Protein AF-A0A7K9EQU8-F1 (afdb_monomer)

Mean predicted aligned error: 6.71 Å

Solvent-accessible surface area (backbone atoms only — not comparable to full-atom values): 9094 Å² total; per-residue (Å²): 135,81,78,79,73,69,51,74,67,48,50,51,51,40,51,52,51,49,52,54,51,33,35,52,46,34,23,52,51,49,50,50,34,63,34,84,87,37,16,77,80,30,40,41,68,36,48,68,44,45,72,41,33,51,72,55,53,72,48,51,34,71,68,39,50,48,60,60,48,43,49,71,67,50,44,63,80,78,42,86,63,57,69,68,57,49,55,54,50,55,52,50,53,51,54,47,45,29,52,30,15,50,64,71,61,82,61,62,77,90,42,57,87,45,40,38,41,16,53,43,40,34,48,18,43,68,63,68,78,37,45,47,32,66,55,35,44,62,59,14,57,75,72,69,27,61,70,85,51,44,60,83,69,79,66,23,70,68,74,61,61,78,76,110

Foldseek 3Di:
DPPDDDPPVRLVVLLVCLQVQLQLQQLVLQLVCLPPVNVVPWPVQLLVCLQQALVSLPRTRPVSNCSSCVSLVCSVVVDPHDPVSSVVVVVVLSVLSSQLRHSPPDDPPVCLQFFNHVLLVSVCSNPVQADRGSTTCVVRVVVVRDDRRCVVVVNGCVVVVVVD

Secondary structure (DSSP, 8-state):
----PPPHHHHHHHHHHHHHHHHHHHHHHHHHHTSTTTIIIIIHHHHT--S--GGGGG---HHHHHHHHHHHHHHHHHS---HHHHHHHHHHHHHHHHHTTS------GGGTTTB--HHHHHHHHHHSSS---SSBSHHHHHTT-----GGGGT-STHHHHTT-

InterPro domains:
  IPR006694 Fatty acid hydroxylase [PF04116] (16-144)
  IPR050307 Sterol desaturase-related [PTHR11863] (6-148)

Organism: Baryphthengus martii (NCBI:txid176943)

Radius of gyration: 16.94 Å; Cα contacts (8 Å, |Δi|>4): 186; chains: 1; bounding box: 37×37×57 Å

pLDDT: mean 84.91, std 14.79, range [32.12, 97.25]

Structure (mmCIF, N/CA/C/O backbone):
data_AF-A0A7K9EQU8-F1
#
_entry.id   AF-A0A7K9EQU8-F1
#
loop_
_atom_site.group_PDB
_atom_site.id
_atom_site.type_symbol
_atom_site.label_atom_id
_atom_site.label_alt_id
_atom_site.label_comp_id
_atom_site.label_asym_id
_atom_site.label_entity_id
_atom_site.label_seq_id
_atom_site.pdbx_PDB_ins_code
_atom_site.Cartn_x
_atom_site.Cartn_y
_atom_site.Cartn_z
_atom_site.occupancy
_atom_site.B_iso_or_equiv
_atom_site.auth_seq_id
_atom_site.auth_comp_id
_atom_site.auth_asym_id
_atom_site.auth_atom_id
_atom_site.pdbx_PDB_model_num
ATOM 1 N N . ASN A 1 1 ? 17.617 -15.807 -28.089 1.00 38.78 1 ASN A N 1
ATOM 2 C CA . ASN 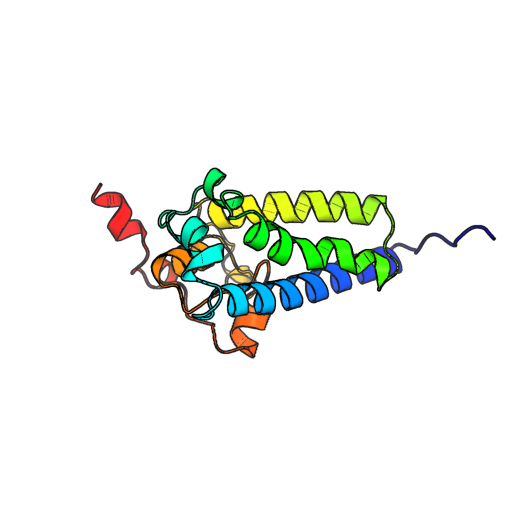A 1 1 ? 16.814 -14.583 -27.874 1.00 38.78 1 ASN A CA 1
ATOM 3 C C . ASN A 1 1 ? 17.229 -13.929 -26.568 1.00 38.78 1 ASN A C 1
ATOM 5 O O . ASN A 1 1 ? 16.768 -14.350 -25.518 1.00 38.78 1 ASN A O 1
ATOM 9 N N . ILE A 1 2 ? 18.158 -12.970 -26.615 1.00 46.66 2 ILE A N 1
ATOM 10 C CA . ILE A 1 2 ? 18.512 -12.167 -25.435 1.00 46.66 2 ILE A CA 1
ATOM 11 C C . ILE A 1 2 ? 17.342 -11.197 -25.221 1.00 46.66 2 ILE A C 1
ATOM 13 O O . ILE A 1 2 ? 17.007 -10.483 -26.169 1.00 46.66 2 ILE A O 1
ATOM 17 N N . PRO A 1 3 ? 16.675 -11.179 -24.055 1.00 57.62 3 PRO A N 1
ATOM 18 C CA . PRO A 1 3 ? 15.630 -10.201 -23.814 1.00 57.62 3 PRO A CA 1
ATOM 19 C C . PRO A 1 3 ? 16.282 -8.821 -23.846 1.00 57.62 3 PRO A C 1
ATOM 21 O O . PRO A 1 3 ? 17.214 -8.556 -23.085 1.00 57.62 3 PRO A O 1
ATOM 24 N N . VAL A 1 4 ? 15.828 -7.965 -24.761 1.00 61.50 4 VAL A N 1
ATOM 25 C CA . VAL A 1 4 ? 16.250 -6.565 -24.816 1.00 61.50 4 VAL A CA 1
ATOM 26 C C . VAL A 1 4 ? 15.919 -5.964 -23.455 1.00 61.50 4 VAL A C 1
ATOM 28 O O . VAL A 1 4 ? 14.750 -5.913 -23.068 1.00 61.50 4 VAL A O 1
ATOM 31 N N . SER A 1 5 ? 16.951 -5.586 -22.698 1.00 64.94 5 SER A N 1
ATOM 32 C CA . SER A 1 5 ? 16.760 -4.916 -21.415 1.00 64.94 5 SER A CA 1
ATOM 33 C C . SER A 1 5 ? 15.897 -3.678 -21.663 1.00 64.94 5 SER A C 1
ATOM 35 O O . SER A 1 5 ? 16.224 -2.910 -22.576 1.00 64.94 5 SER A O 1
ATOM 37 N N . PRO A 1 6 ? 14.795 -3.474 -20.919 1.00 69.81 6 PRO A N 1
ATOM 38 C CA . PRO A 1 6 ? 14.015 -2.261 -21.071 1.00 69.81 6 PRO A CA 1
ATOM 39 C C . PRO A 1 6 ? 14.951 -1.073 -20.847 1.00 69.81 6 PRO A C 1
ATOM 41 O O . PRO A 1 6 ? 15.641 -0.995 -19.829 1.00 69.81 6 PRO A O 1
ATOM 44 N N . GLY A 1 7 ? 15.007 -0.163 -21.821 1.00 84.81 7 GLY A N 1
ATOM 45 C CA . GLY A 1 7 ? 15.737 1.089 -21.656 1.00 84.81 7 GLY A CA 1
ATOM 46 C C . GLY A 1 7 ? 15.209 1.873 -20.450 1.00 84.81 7 GLY A C 1
ATOM 47 O O . GLY A 1 7 ? 14.162 1.550 -19.883 1.00 84.81 7 GLY A O 1
ATOM 48 N N . TRP A 1 8 ? 15.902 2.944 -20.069 1.00 88.12 8 TRP A N 1
ATOM 49 C CA . TRP A 1 8 ? 15.529 3.770 -18.912 1.00 88.12 8 TRP A CA 1
ATOM 50 C C . TRP A 1 8 ? 14.060 4.223 -18.912 1.00 88.12 8 TRP A C 1
ATOM 52 O O . TRP A 1 8 ? 13.418 4.222 -17.862 1.00 88.12 8 TRP A O 1
ATOM 62 N N . SER A 1 9 ? 13.4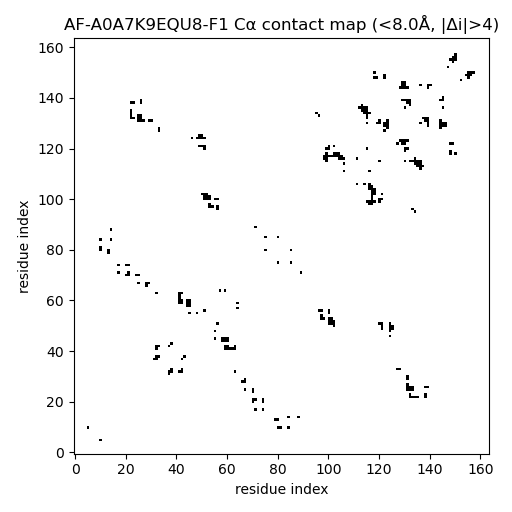96 4.525 -20.085 1.00 89.81 9 SER A N 1
ATOM 63 C CA . SER A 1 9 ? 12.074 4.852 -20.251 1.00 89.81 9 SER A CA 1
ATOM 64 C C . SER A 1 9 ? 11.144 3.688 -19.889 1.00 89.81 9 SER A C 1
ATOM 66 O O . SER A 1 9 ? 10.144 3.892 -19.205 1.00 89.81 9 SER A O 1
ATOM 68 N N . GLY A 1 10 ? 11.489 2.462 -20.291 1.00 90.69 10 GLY A N 1
ATOM 69 C CA . GLY A 1 10 ? 10.741 1.252 -19.955 1.00 90.69 10 GLY A CA 1
ATOM 70 C C . GLY A 1 10 ? 10.778 0.951 -18.459 1.00 90.69 10 GLY A C 1
ATOM 71 O O . GLY A 1 10 ? 9.747 0.620 -17.878 1.00 90.69 10 GLY A O 1
ATOM 72 N N . ILE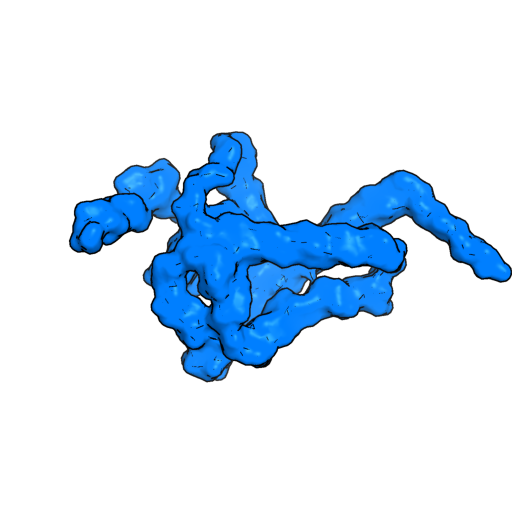 A 1 11 ? 11.932 1.139 -17.810 1.00 92.31 11 ILE A N 1
ATOM 73 C CA . ILE A 1 11 ? 12.058 1.003 -16.350 1.00 92.31 11 ILE A CA 1
ATOM 74 C C . ILE A 1 11 ? 11.181 2.040 -15.639 1.00 92.31 11 ILE A C 1
ATOM 76 O O . ILE A 1 11 ? 10.405 1.678 -14.757 1.00 92.31 11 ILE A O 1
ATOM 80 N N . PHE A 1 12 ? 11.261 3.311 -16.040 1.00 93.12 12 PHE A N 1
ATOM 81 C CA . PHE A 1 12 ? 10.456 4.381 -15.450 1.00 93.12 12 PHE A CA 1
ATOM 82 C C . PHE A 1 12 ? 8.953 4.120 -15.600 1.00 93.12 12 PHE A C 1
ATOM 84 O O . PHE A 1 12 ? 8.207 4.198 -14.623 1.00 93.12 12 PHE A O 1
ATOM 91 N N . LEU A 1 13 ? 8.510 3.737 -16.801 1.00 93.88 13 LEU A N 1
ATOM 92 C CA . LEU A 1 13 ? 7.110 3.411 -17.055 1.00 93.88 13 LEU A CA 1
ATOM 93 C C . LEU A 1 13 ? 6.654 2.201 -16.231 1.00 93.88 13 LEU A C 1
ATOM 95 O O . LEU A 1 13 ? 5.541 2.213 -15.707 1.00 93.88 13 LEU A O 1
ATOM 99 N N . SER A 1 14 ? 7.519 1.197 -16.057 1.00 94.56 14 SER A N 1
ATOM 100 C CA . SER A 1 14 ? 7.249 0.018 -15.221 1.00 94.56 14 SER A CA 1
ATOM 101 C C . SER A 1 14 ? 7.092 0.382 -13.742 1.00 94.56 14 SER A C 1
ATOM 103 O O . SER A 1 14 ? 6.225 -0.161 -13.069 1.00 94.56 14 SER A O 1
ATOM 105 N N . ILE A 1 15 ? 7.891 1.327 -13.233 1.00 95.44 15 ILE A N 1
ATOM 106 C CA . ILE A 1 15 ? 7.765 1.843 -11.861 1.00 95.44 15 ILE A CA 1
ATOM 107 C C . ILE A 1 15 ? 6.442 2.595 -11.692 1.00 95.44 15 ILE A C 1
ATOM 109 O O . ILE A 1 15 ? 5.711 2.348 -10.735 1.00 95.44 15 ILE A O 1
ATOM 113 N N . LEU A 1 16 ? 6.114 3.499 -12.620 1.00 95.25 16 LEU A N 1
ATOM 114 C CA . LEU A 1 16 ? 4.884 4.286 -12.544 1.00 95.25 16 LEU A CA 1
ATOM 115 C C . LEU A 1 16 ? 3.640 3.389 -12.597 1.00 95.25 16 LEU A C 1
ATOM 117 O O . LEU A 1 16 ? 2.737 3.529 -11.774 1.00 95.25 16 LEU A O 1
ATOM 121 N N . SER A 1 17 ? 3.613 2.444 -13.536 1.00 96.38 17 SER A N 1
ATOM 122 C CA . SER A 1 17 ? 2.519 1.475 -13.661 1.00 96.38 17 SER A CA 1
ATOM 123 C C . SER A 1 17 ? 2.419 0.554 -12.443 1.00 96.38 17 SER A C 1
ATOM 125 O O . SER A 1 17 ? 1.308 0.338 -11.961 1.00 96.38 17 SER A O 1
ATOM 127 N N . PHE A 1 18 ? 3.545 0.111 -11.868 1.00 96.69 18 PHE A N 1
ATOM 128 C CA . PHE A 1 18 ? 3.565 -0.634 -10.605 1.00 96.69 18 PHE A CA 1
ATOM 129 C C . PHE A 1 18 ? 2.929 0.164 -9.463 1.00 96.69 18 PHE A C 1
ATOM 131 O O . PHE A 1 18 ? 2.044 -0.346 -8.776 1.00 96.69 18 PHE A O 1
ATOM 138 N N . LEU A 1 19 ? 3.331 1.424 -9.272 1.00 95.56 19 LEU A N 1
ATOM 139 C CA . LEU A 1 19 ? 2.791 2.280 -8.212 1.00 95.56 19 LEU A CA 1
ATOM 140 C C . LEU A 1 19 ? 1.286 2.513 -8.382 1.00 95.56 19 LEU A C 1
ATOM 142 O O . LEU A 1 19 ? 0.537 2.362 -7.424 1.00 95.56 19 LEU A O 1
ATOM 146 N N . VAL A 1 20 ? 0.825 2.829 -9.595 1.00 95.38 20 VAL A N 1
ATOM 147 C CA . VAL A 1 20 ? -0.604 3.067 -9.857 1.00 95.38 20 VAL A CA 1
ATOM 148 C C . VAL A 1 20 ? -1.427 1.793 -9.655 1.00 95.38 20 VAL A C 1
ATOM 150 O O . VAL A 1 20 ? -2.484 1.841 -9.023 1.00 95.38 20 VAL A O 1
ATOM 153 N N . PHE A 1 21 ? -0.951 0.653 -10.165 1.00 96.88 21 PHE A N 1
ATOM 154 C CA . PHE A 1 21 ? -1.643 -0.629 -10.034 1.00 96.88 21 PHE A CA 1
ATOM 155 C C . PHE A 1 21 ? -1.760 -1.063 -8.572 1.00 96.88 21 PHE A C 1
ATOM 157 O O . PHE A 1 21 ? -2.842 -1.439 -8.115 1.00 96.88 21 PHE A O 1
ATOM 164 N N . THR A 1 22 ? -0.651 -1.010 -7.838 1.00 96.62 22 THR A N 1
ATOM 165 C CA . THR A 1 22 ? -0.596 -1.470 -6.447 1.00 96.62 22 THR A CA 1
ATOM 166 C C . THR A 1 22 ? -1.392 -0.549 -5.533 1.00 96.62 22 THR A C 1
ATOM 168 O O . THR A 1 22 ? -2.207 -1.042 -4.760 1.00 96.62 22 THR A O 1
ATOM 171 N N . ASP A 1 23 ? -1.267 0.772 -5.684 1.00 95.44 23 ASP A N 1
ATOM 172 C CA . ASP A 1 23 ? -2.017 1.748 -4.888 1.00 95.44 23 ASP A CA 1
ATOM 173 C C . ASP A 1 23 ? -3.532 1.615 -5.098 1.00 95.44 23 ASP A C 1
ATOM 175 O O . ASP A 1 23 ? -4.294 1.599 -4.131 1.00 95.44 23 ASP A O 1
ATOM 179 N N . ARG A 1 24 ? -3.972 1.408 -6.349 1.00 96.50 24 ARG A N 1
ATOM 180 C CA . ARG A 1 24 ? -5.381 1.128 -6.660 1.00 96.50 24 ARG A CA 1
ATOM 181 C C . ARG A 1 24 ? -5.858 -0.162 -6.008 1.00 96.50 24 ARG A C 1
ATOM 183 O O . ARG A 1 24 ? -6.937 -0.197 -5.426 1.00 96.50 24 ARG A O 1
ATOM 190 N N . SER A 1 25 ? -5.100 -1.239 -6.178 1.00 97.25 25 SER A N 1
ATOM 191 C CA . SER A 1 25 ? -5.519 -2.572 -5.739 1.00 97.25 25 SER A CA 1
ATOM 192 C C . SER A 1 25 ? -5.599 -2.644 -4.218 1.00 97.25 25 SER A C 1
ATOM 194 O O . SER A 1 25 ? -6.588 -3.130 -3.679 1.00 97.25 25 SER A O 1
ATOM 196 N N . ILE A 1 26 ? -4.601 -2.087 -3.528 1.00 96.12 26 ILE A N 1
ATOM 197 C CA . ILE A 1 26 ? -4.559 -2.036 -2.065 1.00 96.12 26 ILE A CA 1
ATOM 198 C C . ILE A 1 26 ? -5.681 -1.163 -1.522 1.00 96.12 26 ILE A C 1
ATOM 200 O O . ILE A 1 26 ? -6.318 -1.567 -0.559 1.00 96.12 26 ILE A O 1
ATOM 204 N N . TYR A 1 27 ? -5.987 -0.030 -2.164 1.00 96.00 27 TYR A N 1
ATOM 205 C CA . TYR A 1 27 ? -7.126 0.800 -1.774 1.00 96.00 27 TYR A CA 1
ATOM 206 C C . TYR A 1 27 ? -8.430 -0.010 -1.691 1.00 96.00 27 TYR A C 1
ATOM 208 O O . TYR A 1 27 ? -9.131 0.045 -0.681 1.00 96.00 27 TYR A O 1
ATOM 216 N N . TRP A 1 28 ? -8.748 -0.783 -2.735 1.00 96.12 28 TRP A N 1
ATOM 217 C CA . TRP A 1 28 ? -9.976 -1.582 -2.763 1.00 96.12 28 TRP A CA 1
ATOM 218 C C . TRP A 1 28 ? -9.923 -2.752 -1.784 1.00 96.12 28 TRP A C 1
ATOM 220 O O . TRP A 1 28 ? -10.877 -2.953 -1.044 1.00 96.12 28 TRP A O 1
ATOM 230 N N . ILE A 1 29 ? -8.792 -3.457 -1.705 1.00 96.69 29 ILE A N 1
ATOM 231 C CA . ILE A 1 29 ? -8.601 -4.557 -0.750 1.00 96.69 29 ILE A CA 1
ATOM 232 C C . ILE A 1 29 ? -8.769 -4.069 0.688 1.00 96.69 29 ILE A C 1
ATOM 234 O O . ILE A 1 29 ? -9.470 -4.699 1.474 1.00 96.69 29 ILE A O 1
ATOM 238 N N . LEU A 1 30 ? -8.158 -2.939 1.036 1.00 95.44 30 LEU A N 1
ATOM 239 C CA . LEU A 1 30 ? -8.251 -2.372 2.372 1.00 95.44 30 LEU A CA 1
ATOM 240 C C . LEU A 1 30 ? -9.678 -1.900 2.666 1.00 95.44 30 LEU A C 1
ATOM 242 O O . LEU A 1 30 ? -10.211 -2.175 3.738 1.00 95.44 30 LEU A O 1
ATOM 246 N N . ARG A 1 31 ? -10.342 -1.261 1.698 1.00 94.44 31 ARG A N 1
ATOM 247 C CA . ARG A 1 31 ? -11.757 -0.895 1.825 1.00 94.44 31 ARG A CA 1
ATOM 248 C C . ARG A 1 31 ? -12.651 -2.119 2.053 1.00 94.44 31 ARG A C 1
ATOM 250 O O . ARG A 1 31 ? -13.530 -2.073 2.912 1.00 94.44 31 ARG A O 1
ATOM 257 N N . ASP A 1 32 ? -12.409 -3.215 1.341 1.00 95.00 32 ASP A N 1
ATOM 258 C CA . ASP A 1 32 ? -13.140 -4.471 1.517 1.00 95.00 32 ASP A CA 1
ATOM 259 C C . ASP A 1 32 ? -12.827 -5.122 2.868 1.00 95.00 32 ASP A C 1
ATOM 261 O O . ASP A 1 32 ? -13.727 -5.627 3.535 1.00 95.00 32 ASP A O 1
ATOM 265 N N . LEU A 1 33 ? -11.585 -5.048 3.345 1.00 95.69 33 LEU A N 1
ATOM 266 C CA . LEU A 1 33 ? -11.205 -5.504 4.684 1.00 95.69 33 LEU A CA 1
ATOM 267 C C . LEU A 1 33 ? -11.928 -4.734 5.797 1.00 95.69 33 LEU A C 1
ATOM 269 O O . LEU A 1 33 ? -12.175 -5.300 6.860 1.00 95.69 33 LEU A O 1
ATOM 273 N N . HIS A 1 34 ? -12.333 -3.487 5.546 1.00 94.75 34 HIS A N 1
ATOM 274 C CA . HIS A 1 34 ? -13.206 -2.707 6.432 1.00 94.75 34 HIS A CA 1
ATOM 275 C C . HIS A 1 34 ? -14.690 -3.055 6.327 1.00 94.75 34 HIS A C 1
ATOM 277 O O . HIS A 1 34 ? -15.482 -2.674 7.190 1.00 94.75 34 HIS A O 1
ATOM 283 N N . HIS A 1 35 ? -15.098 -3.832 5.327 1.00 94.31 35 HIS A N 1
ATOM 284 C CA . HIS A 1 35 ? -16.473 -4.293 5.238 1.00 94.31 35 HIS A CA 1
ATOM 285 C C . HIS A 1 35 ? -16.823 -5.208 6.424 1.00 94.31 35 HIS A C 1
ATOM 287 O O . HIS A 1 35 ? -16.028 -6.049 6.852 1.00 94.31 35 HIS A O 1
ATOM 293 N N . LYS A 1 36 ? -18.065 -5.104 6.919 1.00 92.50 36 LYS A N 1
ATOM 294 C CA . LYS A 1 36 ? -18.585 -5.817 8.108 1.00 92.50 36 LYS A CA 1
ATOM 295 C C . LYS A 1 36 ? -18.306 -7.327 8.137 1.00 92.50 36 LYS A C 1
ATOM 297 O O . LYS A 1 36 ? -18.191 -7.905 9.215 1.00 92.50 36 LYS A O 1
ATOM 302 N N . LEU A 1 37 ? -18.207 -7.956 6.963 1.00 94.44 37 LEU A N 1
ATOM 303 C CA . LEU A 1 37 ? -17.941 -9.391 6.818 1.00 94.44 37 LEU A CA 1
ATOM 304 C C . LEU A 1 37 ? -16.487 -9.765 7.142 1.00 94.44 37 LEU A C 1
ATOM 306 O O . LEU A 1 37 ? -16.245 -10.836 7.694 1.00 94.44 37 LEU A O 1
ATOM 310 N N . PHE A 1 38 ? -15.529 -8.894 6.822 1.00 95.38 38 PHE A N 1
ATOM 311 C CA . PHE A 1 38 ? -14.097 -9.180 6.930 1.00 95.38 38 PHE A CA 1
ATOM 312 C C . PHE A 1 38 ? -13.457 -8.479 8.127 1.00 95.38 38 PHE A C 1
ATOM 314 O O . PHE A 1 38 ? -12.619 -9.076 8.809 1.00 95.38 38 PHE A O 1
ATOM 321 N N . TYR A 1 39 ? -13.920 -7.267 8.449 1.00 94.56 39 TYR A N 1
ATOM 322 C CA . TYR A 1 39 ? -13.321 -6.403 9.462 1.00 94.56 39 TYR A CA 1
ATOM 323 C C . TYR A 1 39 ? -13.123 -7.111 10.795 1.00 94.56 39 TYR A C 1
ATOM 325 O O . TYR A 1 39 ? -11.997 -7.247 11.265 1.00 94.56 39 TYR A O 1
ATOM 333 N N . LYS A 1 40 ? -14.201 -7.641 11.389 1.00 94.12 40 LYS A N 1
ATOM 334 C CA . LYS A 1 40 ? -14.148 -8.231 12.736 1.00 94.12 40 LYS A CA 1
ATOM 335 C C . LYS A 1 40 ? -13.143 -9.382 12.838 1.00 94.12 40 LYS A C 1
ATOM 337 O O . LYS A 1 40 ? -12.573 -9.578 13.908 1.00 94.12 40 LYS A O 1
ATOM 342 N N . ARG A 1 41 ? -12.961 -10.144 11.756 1.00 94.81 41 ARG A N 1
ATOM 343 C CA . ARG A 1 41 ? -12.146 -11.362 11.741 1.00 94.81 41 ARG A CA 1
ATOM 344 C C . ARG A 1 41 ? -10.692 -11.091 11.372 1.00 94.81 41 ARG A C 1
ATOM 346 O O . ARG A 1 41 ? -9.810 -11.667 11.995 1.00 94.81 41 ARG A O 1
ATOM 353 N N . PHE A 1 42 ? -10.455 -10.254 10.366 1.00 96.31 42 PHE A N 1
ATOM 354 C CA . PHE A 1 42 ? -9.133 -10.125 9.755 1.00 96.31 42 PHE A CA 1
ATOM 355 C C . PHE A 1 42 ? -8.482 -8.775 10.030 1.00 96.31 42 PHE A C 1
ATOM 357 O O . PHE A 1 42 ? -7.308 -8.745 10.372 1.00 96.31 42 PHE A O 1
ATOM 364 N N . HIS A 1 43 ? -9.238 -7.680 9.959 1.00 95.50 43 HIS A N 1
ATOM 365 C CA . HIS A 1 43 ? -8.646 -6.342 9.996 1.00 95.50 43 HIS A CA 1
ATOM 366 C C . HIS A 1 43 ? -8.706 -5.671 11.376 1.00 95.50 43 HIS A C 1
ATOM 368 O O . HIS A 1 43 ? -7.836 -4.886 11.746 1.00 95.50 43 HIS A O 1
ATOM 374 N N . LYS A 1 44 ? -9.691 -6.033 12.206 1.00 94.06 44 LYS A N 1
ATOM 375 C CA . LYS A 1 44 ? -9.836 -5.526 13.576 1.00 94.06 44 LYS A CA 1
ATOM 376 C C . LYS A 1 44 ? -8.566 -5.696 14.426 1.00 94.06 44 LYS A C 1
ATOM 378 O O . LYS A 1 44 ? -8.260 -4.752 15.146 1.00 94.06 44 LYS A O 1
ATOM 383 N N . PRO A 1 45 ? -7.824 -6.826 14.382 1.00 93.88 45 PRO A N 1
ATOM 384 C CA . PRO A 1 45 ? -6.582 -6.970 15.144 1.00 93.88 45 PRO A CA 1
ATOM 385 C C . PRO A 1 45 ? -5.544 -5.886 14.838 1.00 93.88 45 PRO A C 1
ATOM 387 O O . PRO A 1 45 ? -4.922 -5.376 15.764 1.00 93.88 45 PRO A O 1
ATOM 390 N N . HIS A 1 46 ? -5.408 -5.487 13.570 1.00 93.81 46 HIS A N 1
ATOM 391 C CA . HIS A 1 46 ? -4.527 -4.388 13.171 1.00 93.81 46 HIS A CA 1
ATOM 392 C C . HIS A 1 46 ? -5.005 -3.047 13.751 1.00 93.81 46 HIS A C 1
ATOM 394 O O . HIS A 1 46 ? -4.230 -2.275 14.304 1.00 93.81 46 HIS A O 1
ATOM 400 N N . HIS A 1 47 ? -6.315 -2.824 13.733 1.00 92.38 47 HIS A N 1
ATOM 401 C CA . HIS A 1 47 ? -6.975 -1.632 14.272 1.00 92.38 47 HIS A CA 1
ATOM 402 C C . HIS A 1 47 ? -7.017 -1.533 15.806 1.00 92.38 47 HIS A C 1
ATOM 404 O O . HIS A 1 47 ? -7.470 -0.527 16.354 1.00 92.38 47 HIS A O 1
ATOM 410 N N . LEU A 1 48 ? -6.546 -2.552 16.536 1.00 90.69 48 LEU A N 1
ATOM 411 C CA . LEU A 1 48 ? -6.336 -2.433 17.984 1.00 90.69 48 LEU A CA 1
ATOM 412 C C . LEU A 1 48 ? -5.210 -1.435 18.304 1.00 90.69 48 LEU A C 1
ATOM 414 O O . LEU A 1 48 ? -5.230 -0.806 19.365 1.00 90.69 48 LEU A O 1
ATOM 418 N N . TRP A 1 49 ? -4.278 -1.232 17.369 1.00 85.62 49 TRP A N 1
ATOM 419 C CA . TRP A 1 49 ? -3.162 -0.294 17.472 1.00 85.62 49 TRP A CA 1
ATOM 420 C C . TRP A 1 49 ? -3.573 1.138 17.105 1.00 85.62 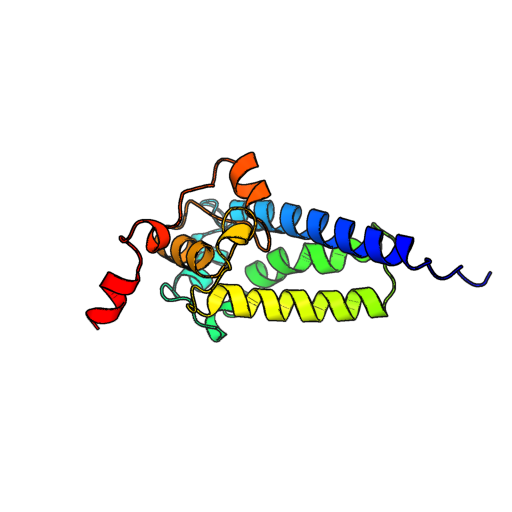49 TRP A C 1
ATOM 422 O O . TRP A 1 49 ? -3.084 1.721 16.143 1.00 85.62 49 TRP A O 1
ATOM 432 N N . LYS A 1 50 ? -4.461 1.737 17.906 1.00 79.81 50 LYS A N 1
ATOM 433 C CA . LYS A 1 50 ? -5.000 3.092 17.658 1.00 79.81 50 LYS A CA 1
ATOM 434 C C . LYS A 1 50 ? -3.926 4.171 17.498 1.00 79.81 50 LYS A C 1
ATOM 436 O O . LYS A 1 50 ? -4.101 5.110 16.727 1.00 79.81 50 LYS A O 1
ATOM 441 N N . ILE A 1 51 ? -2.838 4.058 18.262 1.00 77.69 51 ILE A N 1
ATOM 442 C CA . ILE A 1 51 ? -1.644 4.879 18.070 1.00 77.69 51 ILE A CA 1
ATOM 443 C C . ILE A 1 51 ? -0.738 4.105 17.122 1.00 77.69 51 ILE A C 1
ATOM 445 O O . ILE A 1 51 ? -0.145 3.095 17.503 1.00 77.69 51 ILE A O 1
ATOM 449 N N . THR A 1 52 ? -0.647 4.583 15.885 1.00 81.06 52 THR A N 1
ATOM 450 C CA . THR A 1 52 ? 0.223 3.988 14.875 1.00 81.06 52 THR A CA 1
ATOM 451 C C . THR A 1 52 ? 1.676 4.158 15.304 1.00 81.06 52 THR A C 1
ATOM 453 O O . THR A 1 52 ? 2.130 5.282 15.521 1.00 81.06 52 THR A O 1
ATOM 456 N N . MET A 1 53 ? 2.382 3.039 15.439 1.00 84.19 53 MET A N 1
ATOM 457 C CA . MET A 1 53 ? 3.826 2.982 15.659 1.00 84.19 53 MET A CA 1
ATOM 458 C C . MET A 1 53 ? 4.456 2.115 14.562 1.00 84.19 53 MET A C 1
ATOM 460 O O . MET A 1 53 ? 3.775 1.229 14.036 1.00 84.19 53 MET A O 1
ATOM 464 N N . PRO A 1 54 ? 5.760 2.265 14.265 1.00 86.94 54 PRO A N 1
ATOM 465 C CA . PRO A 1 54 ? 6.458 1.451 13.269 1.00 86.94 54 PRO A CA 1
ATOM 466 C C . PRO A 1 54 ? 6.217 -0.059 13.396 1.00 86.94 54 PRO A C 1
ATOM 468 O O . PRO A 1 54 ? 6.042 -0.731 12.387 1.00 86.94 54 PRO A O 1
ATOM 471 N N . PHE A 1 55 ? 6.132 -0.606 14.611 1.00 85.94 55 PHE A N 1
ATOM 472 C CA . PHE A 1 55 ? 5.862 -2.035 14.821 1.00 85.94 55 PHE A CA 1
ATOM 473 C C . PHE A 1 55 ? 4.429 -2.450 14.464 1.00 85.94 55 PHE A C 1
ATOM 475 O O . PHE A 1 55 ? 4.215 -3.551 13.958 1.00 85.94 55 PHE A O 1
ATOM 482 N N . ALA A 1 56 ? 3.451 -1.560 14.656 1.00 87.19 56 ALA A N 1
ATOM 483 C CA . ALA A 1 56 ? 2.059 -1.820 14.291 1.00 87.19 56 ALA A CA 1
ATOM 484 C C . ALA A 1 56 ? 1.875 -1.966 12.771 1.00 87.19 56 ALA A C 1
ATOM 486 O O . ALA A 1 56 ? 0.940 -2.632 12.330 1.00 87.19 56 ALA A O 1
ATOM 487 N N . SER A 1 57 ? 2.806 -1.417 11.980 1.00 88.06 57 SER A N 1
ATOM 488 C CA . SER A 1 57 ? 2.768 -1.461 10.514 1.00 88.06 57 SER A CA 1
ATOM 489 C C . SER A 1 57 ? 2.786 -2.862 9.910 1.00 88.06 57 SER A C 1
ATOM 491 O O . SER A 1 57 ? 2.429 -2.998 8.749 1.00 88.06 57 SER A O 1
ATOM 493 N N . HIS A 1 58 ? 3.211 -3.880 10.668 1.00 90.38 58 HIS A N 1
ATOM 494 C CA . HIS A 1 58 ? 3.239 -5.285 10.242 1.00 90.38 58 HIS A CA 1
ATOM 495 C C . HIS A 1 58 ? 2.503 -6.219 11.214 1.00 90.38 58 HIS A C 1
ATOM 497 O O . HIS A 1 58 ? 2.506 -7.438 11.037 1.00 90.38 58 HIS A O 1
ATOM 503 N N . ALA A 1 59 ? 1.848 -5.666 12.237 1.00 91.00 59 ALA A N 1
ATOM 504 C CA . ALA A 1 59 ? 1.077 -6.426 13.213 1.00 91.00 59 ALA A CA 1
ATOM 505 C C . ALA A 1 59 ? -0.323 -6.750 12.659 1.00 91.00 59 ALA A C 1
ATOM 507 O O . ALA A 1 59 ? -1.339 -6.248 13.145 1.00 91.00 59 ALA A O 1
ATOM 508 N N . PHE A 1 60 ? -0.363 -7.573 11.609 1.00 90.38 60 PHE A N 1
ATOM 509 C CA . PHE A 1 60 ? -1.583 -7.978 10.914 1.00 90.38 60 PHE A CA 1
ATOM 510 C C . PHE A 1 60 ? -2.027 -9.388 11.291 1.00 90.38 60 PHE A C 1
ATOM 512 O O . PHE A 1 60 ? -1.225 -10.256 11.638 1.00 90.38 60 PHE A O 1
ATOM 519 N N . HIS A 1 61 ? -3.318 -9.659 11.104 1.00 95.19 61 HIS A N 1
ATOM 520 C CA . HIS A 1 61 ? -3.751 -11.035 10.902 1.00 95.19 61 HIS A CA 1
ATOM 521 C C . HIS A 1 61 ? -3.105 -11.581 9.607 1.00 95.19 61 HIS A C 1
ATOM 523 O O . HIS A 1 61 ? -3.060 -10.851 8.616 1.00 95.19 61 HIS A O 1
ATOM 529 N N . PRO A 1 62 ? -2.668 -12.854 9.532 1.00 95.00 62 PRO A N 1
ATOM 530 C CA . PRO A 1 62 ? -1.990 -13.379 8.340 1.00 95.00 62 PRO A CA 1
ATOM 531 C C . PRO A 1 62 ? -2.763 -13.182 7.027 1.00 95.00 62 PRO A C 1
ATOM 533 O O . PRO A 1 62 ? -2.183 -12.796 6.020 1.00 95.00 62 PRO A O 1
ATOM 536 N N . VAL A 1 63 ? -4.086 -13.38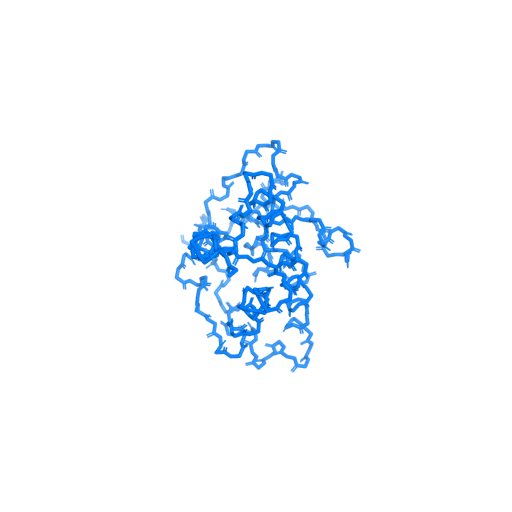7 7.047 1.00 96.06 63 VAL A N 1
ATOM 537 C CA . VAL A 1 63 ? -4.966 -13.142 5.882 1.00 96.06 63 VAL A CA 1
ATOM 538 C C . VAL A 1 63 ? -4.985 -11.670 5.468 1.00 96.06 63 VAL A C 1
ATOM 540 O O . VAL A 1 63 ? -4.969 -11.382 4.280 1.00 96.06 63 VAL A O 1
ATOM 543 N N . ASP A 1 64 ? -4.993 -10.751 6.431 1.00 95.25 64 ASP A N 1
ATOM 544 C CA . ASP A 1 64 ? -4.992 -9.310 6.170 1.00 95.25 64 ASP A CA 1
ATOM 545 C C . ASP A 1 64 ? -3.681 -8.897 5.479 1.00 95.25 64 ASP A C 1
ATOM 547 O O . ASP A 1 64 ? -3.691 -8.380 4.360 1.00 95.25 64 ASP A O 1
ATOM 551 N N . GLY A 1 65 ? -2.545 -9.278 6.075 1.00 93.88 65 GLY A N 1
ATOM 552 C CA . GLY A 1 65 ? -1.226 -9.034 5.491 1.00 93.88 65 GLY A CA 1
ATOM 553 C C . GLY A 1 65 ? -1.056 -9.674 4.109 1.00 93.88 65 GLY A C 1
ATOM 554 O O . GLY A 1 65 ? -0.529 -9.035 3.202 1.00 93.88 65 GLY A O 1
ATOM 555 N N . PHE A 1 66 ? -1.545 -10.905 3.918 1.00 95.31 66 PHE A N 1
ATOM 556 C CA . PHE A 1 66 ? -1.496 -11.586 2.622 1.00 95.31 66 PHE A CA 1
ATOM 557 C C . PHE A 1 66 ? -2.346 -10.879 1.562 1.00 95.31 66 PHE A C 1
ATOM 559 O O . PHE A 1 66 ? -1.878 -10.663 0.449 1.00 95.31 66 PHE A O 1
ATOM 566 N N . MET A 1 67 ? -3.581 -10.488 1.892 1.00 95.88 67 MET A N 1
ATOM 567 C CA . MET A 1 67 ? -4.451 -9.775 0.954 1.00 95.88 67 MET A CA 1
ATOM 568 C C . MET A 1 67 ? -3.831 -8.439 0.540 1.00 95.88 67 MET A C 1
ATOM 570 O O . MET A 1 67 ? -3.785 -8.139 -0.650 1.00 95.88 67 MET A O 1
ATOM 574 N N . GLN A 1 68 ? -3.309 -7.659 1.490 1.00 95.25 68 GLN A N 1
ATOM 575 C CA . GLN A 1 68 ? -2.686 -6.370 1.186 1.00 95.25 68 GLN A CA 1
ATOM 576 C C . GLN A 1 68 ? -1.350 -6.499 0.430 1.00 95.25 68 GLN A C 1
ATOM 578 O O . GLN A 1 68 ? -1.013 -5.611 -0.352 1.00 95.25 68 GLN A O 1
ATOM 583 N N . SER A 1 69 ? -0.590 -7.588 0.609 1.00 94.69 69 SER A N 1
ATOM 584 C CA . SER A 1 69 ? 0.670 -7.810 -0.121 1.00 94.69 69 SER A CA 1
ATOM 585 C C . SER A 1 69 ? 0.474 -8.391 -1.525 1.00 94.69 69 SER A C 1
ATOM 587 O O . SER A 1 69 ? 1.325 -8.210 -2.402 1.00 94.69 69 SER A O 1
ATOM 589 N N . LEU A 1 70 ? -0.660 -9.054 -1.764 1.00 96.06 70 LEU A N 1
ATOM 590 C CA . LE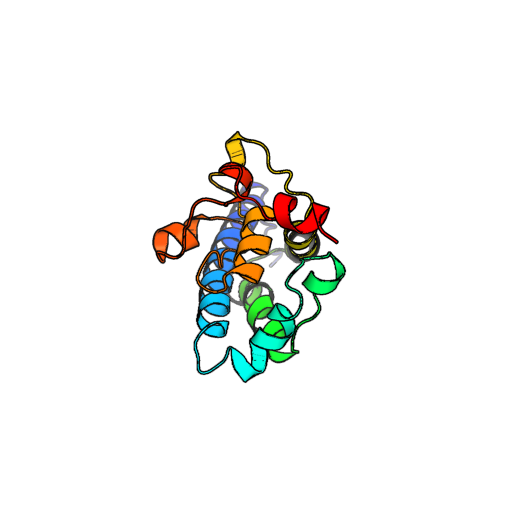U A 1 70 ? -0.955 -9.773 -2.998 1.00 96.06 70 LEU A CA 1
ATOM 591 C C . LEU A 1 70 ? -0.763 -8.937 -4.281 1.00 96.06 70 LEU A C 1
ATOM 593 O O . LEU A 1 70 ? -0.154 -9.456 -5.221 1.00 96.06 70 LEU A O 1
ATOM 597 N N . PRO A 1 71 ? -1.178 -7.653 -4.361 1.00 97.06 71 PRO A N 1
ATOM 598 C CA . PRO A 1 71 ? -0.981 -6.850 -5.568 1.00 97.06 71 PRO A CA 1
ATOM 599 C C . PRO A 1 71 ? 0.485 -6.697 -5.980 1.00 97.06 71 PRO A C 1
ATOM 601 O O . PRO A 1 71 ? 0.783 -6.706 -7.174 1.00 97.06 71 PRO A O 1
ATOM 604 N N . TYR A 1 72 ? 1.408 -6.604 -5.014 1.00 96.06 72 TYR A N 1
ATOM 605 C CA . TYR A 1 72 ? 2.839 -6.507 -5.303 1.00 96.06 72 TYR A CA 1
ATOM 606 C C . TYR A 1 72 ? 3.370 -7.785 -5.954 1.00 96.06 72 TYR A C 1
ATOM 608 O O . TYR A 1 72 ? 4.242 -7.715 -6.815 1.00 96.06 72 TYR A O 1
ATOM 616 N N . HIS A 1 73 ? 2.850 -8.946 -5.553 1.00 95.62 73 HIS A N 1
ATOM 617 C CA . HIS A 1 73 ? 3.287 -10.244 -6.062 1.00 95.62 73 HIS A CA 1
ATOM 618 C C . HIS A 1 73 ? 2.589 -10.641 -7.359 1.00 95.62 73 HIS A C 1
ATOM 620 O O . HIS A 1 73 ? 3.210 -11.308 -8.172 1.00 95.62 73 HIS A O 1
ATOM 626 N N . ILE A 1 74 ? 1.342 -10.218 -7.586 1.00 96.62 74 ILE A N 1
ATOM 627 C CA . ILE A 1 74 ? 0.617 -10.489 -8.836 1.00 96.62 74 ILE A CA 1
ATOM 628 C C . ILE A 1 74 ? 1.164 -9.648 -9.995 1.00 96.62 74 ILE A C 1
ATOM 630 O O . ILE A 1 74 ? 1.216 -10.124 -11.127 1.00 96.62 74 ILE A O 1
ATOM 634 N N . TYR A 1 75 ? 1.597 -8.413 -9.730 1.00 97.06 75 TYR A N 1
ATOM 635 C CA . TYR A 1 75 ? 2.003 -7.480 -10.780 1.00 97.06 75 TYR A CA 1
ATOM 636 C C . TYR A 1 75 ? 3.033 -8.043 -11.786 1.00 97.06 75 TYR A C 1
ATOM 638 O O . TYR A 1 75 ? 2.776 -7.941 -12.986 1.00 97.06 75 TYR A O 1
ATOM 646 N N . PRO A 1 76 ? 4.151 -8.680 -11.369 1.00 94.44 76 PRO A N 1
ATOM 647 C CA . PRO A 1 76 ? 5.152 -9.210 -12.301 1.00 94.44 76 PRO A CA 1
ATOM 648 C C . PRO A 1 76 ? 4.649 -10.356 -13.192 1.00 94.44 76 PRO A C 1
ATOM 650 O O . PRO A 1 76 ? 5.286 -10.663 -14.195 1.00 94.44 76 PRO A O 1
ATOM 653 N N . PHE A 1 77 ? 3.529 -11.000 -12.839 1.00 94.88 77 PHE A N 1
ATOM 654 C CA . PHE A 1 77 ? 2.890 -12.017 -13.682 1.00 94.88 77 PHE A CA 1
ATOM 655 C C . PHE A 1 77 ? 1.999 -11.404 -14.767 1.00 94.88 77 PHE A C 1
ATOM 657 O O . PHE A 1 77 ? 1.714 -12.061 -15.764 1.00 94.88 77 PHE A O 1
ATOM 664 N N . LEU A 1 78 ? 1.552 -10.159 -14.576 1.00 95.62 78 LEU A N 1
ATOM 665 C CA . LEU A 1 78 ? 0.680 -9.445 -15.510 1.00 95.62 78 LEU A CA 1
ATOM 666 C C . LEU A 1 78 ? 1.456 -8.491 -16.422 1.00 95.62 78 LEU A C 1
ATOM 668 O O . LEU A 1 78 ? 1.077 -8.294 -17.575 1.00 95.62 78 LEU A O 1
ATOM 672 N N . PHE A 1 79 ? 2.532 -7.892 -15.911 1.00 93.88 79 PHE A N 1
ATOM 673 C CA . PHE A 1 79 ? 3.291 -6.854 -16.599 1.00 93.88 79 PHE A CA 1
ATOM 674 C C . PHE A 1 79 ? 4.792 -7.148 -16.563 1.00 93.88 79 PHE A C 1
ATOM 676 O O . PHE A 1 79 ? 5.298 -7.665 -15.564 1.00 93.88 79 PHE A O 1
ATOM 683 N N . PRO A 1 80 ? 5.539 -6.778 -17.619 1.00 90.44 80 PRO A N 1
ATOM 684 C CA . PRO A 1 80 ? 6.984 -6.938 -17.625 1.00 90.44 80 PRO A CA 1
ATOM 685 C C . PRO A 1 80 ? 7.611 -6.074 -16.526 1.00 90.44 80 PRO A C 1
ATOM 687 O O . PRO A 1 80 ? 7.452 -4.855 -16.506 1.00 90.44 80 PRO A O 1
ATOM 690 N N . LEU A 1 81 ? 8.356 -6.705 -15.618 1.00 92.69 81 LEU A N 1
ATOM 691 C CA . LEU A 1 81 ? 9.090 -6.012 -14.565 1.00 92.69 81 LEU A CA 1
ATOM 692 C C . LEU A 1 81 ? 10.454 -6.668 -14.354 1.00 92.69 81 LEU A C 1
ATOM 694 O O . LEU A 1 81 ? 10.563 -7.870 -14.116 1.00 92.69 81 LEU A O 1
ATOM 698 N N . HIS A 1 82 ? 11.516 -5.868 -14.434 1.00 92.06 82 HIS A N 1
ATOM 699 C CA . HIS A 1 82 ? 12.869 -6.364 -14.216 1.00 92.06 82 HIS A CA 1
ATOM 700 C C . HIS A 1 82 ? 13.073 -6.757 -12.745 1.00 92.06 82 HIS A C 1
ATOM 702 O O . HIS A 1 82 ? 12.730 -5.994 -11.843 1.00 92.06 82 HIS A O 1
ATOM 708 N N . LYS A 1 83 ? 13.693 -7.918 -12.492 1.00 92.12 83 LYS A N 1
ATOM 709 C CA . LYS A 1 83 ? 13.846 -8.488 -11.139 1.00 92.12 83 LYS A CA 1
ATOM 710 C C . LYS A 1 83 ? 14.497 -7.534 -10.130 1.00 92.12 83 LYS A C 1
ATOM 712 O O . LYS A 1 83 ? 14.050 -7.450 -8.996 1.00 92.12 83 LYS A O 1
ATOM 717 N N . VAL A 1 84 ? 15.518 -6.778 -10.546 1.00 93.25 84 VAL A N 1
ATOM 718 C CA . VAL A 1 84 ? 16.210 -5.820 -9.661 1.00 93.25 84 VAL A CA 1
ATOM 719 C C . VAL A 1 84 ? 15.301 -4.637 -9.332 1.00 93.25 84 VAL A C 1
ATOM 721 O O . VAL A 1 84 ? 15.252 -4.195 -8.188 1.00 93.25 84 VAL A O 1
ATOM 724 N N . THR A 1 85 ? 14.539 -4.160 -10.320 1.00 93.44 85 THR A N 1
ATOM 725 C CA . THR A 1 85 ? 13.555 -3.090 -10.131 1.00 93.44 85 THR A CA 1
ATOM 726 C C . THR A 1 85 ? 12.451 -3.551 -9.188 1.00 93.44 85 THR A C 1
ATOM 728 O O . THR A 1 85 ? 12.112 -2.823 -8.263 1.00 93.44 85 THR A O 1
ATOM 731 N N . TYR A 1 86 ? 11.952 -4.777 -9.360 1.00 95.00 86 TYR A N 1
ATOM 732 C CA . TYR A 1 86 ? 10.989 -5.384 -8.447 1.00 95.00 86 TYR A CA 1
ATOM 733 C C . TYR A 1 86 ? 11.516 -5.448 -7.009 1.00 95.00 86 TYR A C 1
ATOM 735 O O . TYR A 1 86 ? 10.852 -4.948 -6.109 1.00 95.00 86 TYR A O 1
ATOM 743 N N . SER A 1 87 ? 12.719 -5.988 -6.786 1.00 95.50 87 SER A N 1
ATOM 744 C CA . SER A 1 87 ? 13.306 -6.066 -5.442 1.00 95.50 87 SER A CA 1
ATOM 745 C C . SER A 1 87 ? 13.481 -4.686 -4.803 1.00 95.50 87 SER A C 1
ATOM 747 O O . SER A 1 87 ? 13.159 -4.508 -3.631 1.00 95.50 87 SER A O 1
ATOM 749 N N . GLY A 1 88 ? 13.940 -3.691 -5.571 1.00 96.00 88 GLY A N 1
ATOM 750 C CA . GLY A 1 88 ? 14.072 -2.313 -5.091 1.00 96.00 88 GLY A CA 1
ATOM 751 C C . GLY A 1 88 ? 12.725 -1.692 -4.713 1.00 96.00 88 GLY A C 1
ATOM 752 O O . GLY A 1 88 ? 12.587 -1.128 -3.629 1.00 96.00 88 GLY A O 1
ATOM 753 N N . LEU A 1 89 ? 11.708 -1.853 -5.564 1.00 95.31 89 LEU A N 1
ATOM 754 C CA . LEU A 1 89 ? 10.344 -1.404 -5.278 1.00 95.31 89 LEU A CA 1
ATOM 755 C C . LEU A 1 89 ? 9.767 -2.110 -4.050 1.00 95.31 89 LEU A C 1
ATOM 757 O O . LEU A 1 89 ? 9.160 -1.455 -3.209 1.00 95.31 89 LEU A O 1
ATOM 761 N N . TYR A 1 90 ? 10.003 -3.415 -3.909 1.00 94.56 90 TYR A N 1
ATOM 762 C CA . TYR A 1 90 ? 9.541 -4.194 -2.765 1.00 94.56 90 TYR A CA 1
ATOM 763 C C . TYR A 1 90 ? 10.141 -3.688 -1.442 1.00 94.56 90 TYR A C 1
ATOM 765 O O . TYR A 1 90 ? 9.440 -3.556 -0.441 1.00 94.56 90 TYR A O 1
ATOM 773 N N . ILE A 1 91 ? 11.423 -3.319 -1.431 1.00 95.88 91 ILE A N 1
ATOM 774 C CA . ILE A 1 91 ? 12.049 -2.683 -0.263 1.00 95.88 91 ILE A CA 1
ATOM 775 C C . ILE A 1 91 ? 11.400 -1.321 0.019 1.00 95.88 91 ILE A C 1
ATOM 777 O O . ILE A 1 91 ? 11.035 -1.032 1.159 1.00 95.88 91 ILE A O 1
ATOM 781 N N . ILE A 1 92 ? 11.199 -0.500 -1.017 1.00 94.81 92 ILE A N 1
ATOM 782 C CA . ILE A 1 92 ? 10.595 0.833 -0.882 1.00 94.81 92 ILE A CA 1
ATOM 783 C C . ILE A 1 92 ? 9.175 0.755 -0.308 1.00 94.81 92 ILE A C 1
ATOM 785 O O . ILE A 1 92 ? 8.847 1.546 0.574 1.00 94.81 92 ILE A O 1
ATOM 789 N N . VAL A 1 93 ? 8.338 -0.193 -0.745 1.00 94.44 93 VAL A N 1
ATOM 790 C CA . VAL A 1 93 ? 6.969 -0.321 -0.208 1.00 94.44 93 VAL A CA 1
ATOM 791 C C . VAL A 1 93 ? 6.963 -0.741 1.261 1.00 94.44 93 VAL A C 1
ATOM 793 O O . VAL A 1 93 ? 6.099 -0.293 2.011 1.00 94.44 93 VAL A O 1
ATOM 796 N N . ASN A 1 94 ? 7.948 -1.521 1.716 1.00 93.38 94 ASN A N 1
ATOM 797 C CA . ASN A 1 94 ? 8.089 -1.868 3.134 1.00 93.38 94 ASN A CA 1
ATOM 798 C C . ASN A 1 94 ? 8.532 -0.656 3.965 1.00 93.38 94 ASN A C 1
ATOM 800 O O . ASN A 1 94 ? 7.925 -0.358 4.994 1.00 93.38 94 ASN A O 1
ATOM 804 N N . ILE A 1 95 ? 9.516 0.111 3.478 1.00 93.19 95 ILE A N 1
ATOM 805 C CA . ILE A 1 95 ? 9.911 1.387 4.099 1.00 93.19 95 ILE A CA 1
ATOM 806 C C . ILE A 1 95 ? 8.707 2.329 4.173 1.00 93.19 95 ILE A C 1
ATOM 808 O O . ILE A 1 95 ? 8.460 2.951 5.207 1.00 93.19 95 ILE A O 1
ATOM 812 N N . ARG A 1 96 ? 7.917 2.409 3.098 1.00 90.94 96 ARG A N 1
ATOM 813 C CA . ARG A 1 96 ? 6.705 3.223 3.060 1.00 90.94 96 ARG A CA 1
ATOM 814 C C . ARG A 1 96 ? 5.671 2.755 4.081 1.00 90.94 96 ARG A C 1
ATOM 816 O O . ARG A 1 96 ? 5.123 3.594 4.787 1.00 90.94 96 ARG A O 1
ATOM 823 N N . THR A 1 97 ? 5.441 1.449 4.182 1.00 91.25 97 THR A N 1
ATOM 824 C CA . THR A 1 97 ? 4.498 0.840 5.135 1.00 91.25 97 THR A CA 1
ATOM 825 C C . THR A 1 97 ? 4.856 1.210 6.574 1.00 91.25 97 THR A C 1
ATOM 827 O O . THR A 1 97 ? 3.984 1.592 7.351 1.00 91.25 97 THR A O 1
ATOM 830 N N . ILE A 1 98 ? 6.148 1.208 6.907 1.00 91.81 98 ILE A N 1
ATOM 831 C CA . ILE A 1 98 ? 6.639 1.671 8.209 1.00 91.81 98 ILE A CA 1
ATOM 832 C C . ILE A 1 98 ? 6.449 3.186 8.362 1.00 91.81 98 ILE A C 1
ATOM 834 O O . ILE A 1 98 ? 5.924 3.643 9.374 1.00 91.81 98 ILE A O 1
ATOM 838 N N . SER A 1 99 ? 6.840 3.969 7.354 1.00 90.12 99 SER A N 1
ATOM 839 C CA . SER A 1 99 ? 6.800 5.435 7.400 1.00 90.12 99 SER A CA 1
ATOM 840 C C . SER A 1 99 ? 5.385 5.996 7.567 1.00 90.12 99 SER A C 1
ATOM 842 O O . SER A 1 99 ? 5.213 6.974 8.281 1.00 90.12 99 SER A O 1
ATOM 844 N N . ILE A 1 100 ? 4.348 5.385 6.986 1.00 88.69 100 ILE A N 1
ATOM 845 C CA . ILE A 1 100 ? 2.962 5.840 7.213 1.00 88.69 100 ILE A CA 1
ATOM 846 C C . ILE A 1 100 ? 2.448 5.517 8.626 1.00 88.69 100 ILE A C 1
ATOM 848 O O . ILE A 1 100 ? 1.439 6.072 9.044 1.00 88.69 100 ILE A O 1
ATOM 852 N N . HIS A 1 101 ? 3.142 4.670 9.386 1.00 89.69 101 HIS A N 1
ATOM 853 C CA . HIS A 1 101 ? 2.808 4.339 10.773 1.00 89.69 101 HIS A CA 1
ATOM 854 C C . HIS A 1 101 ? 3.723 5.023 11.794 1.00 89.69 101 HIS A C 1
ATOM 856 O O . HIS A 1 101 ? 3.618 4.743 12.984 1.00 89.69 101 HIS A O 1
ATOM 862 N N . ASP A 1 102 ? 4.640 5.889 11.364 1.00 84.12 102 ASP A N 1
ATOM 863 C CA . ASP A 1 102 ? 5.677 6.444 12.238 1.00 84.12 102 ASP A CA 1
ATOM 864 C C . ASP A 1 102 ? 5.165 7.485 13.249 1.00 84.12 102 ASP A C 1
ATOM 866 O O . ASP A 1 102 ? 5.876 7.825 14.191 1.00 84.12 102 ASP A O 1
ATOM 870 N N . GLY A 1 103 ? 3.952 8.013 13.047 1.00 78.69 103 GLY A N 1
ATOM 871 C CA . GLY A 1 103 ? 3.387 9.102 13.850 1.00 78.69 103 GLY A CA 1
ATOM 872 C C . GLY A 1 103 ? 4.129 10.440 13.703 1.00 78.69 103 GLY A C 1
ATOM 873 O O . GLY A 1 103 ? 3.855 11.381 14.441 1.00 78.69 103 GLY A O 1
ATOM 874 N N . GLY A 1 104 ? 5.065 10.544 12.755 1.00 76.94 104 GLY A N 1
ATOM 875 C CA . GLY A 1 104 ? 5.959 11.685 12.580 1.00 76.94 104 GLY A CA 1
ATOM 876 C C . GLY A 1 104 ? 5.309 12.896 11.912 1.00 76.94 104 GLY A C 1
ATOM 877 O O . GLY A 1 104 ? 5.873 13.984 11.972 1.00 76.94 104 GLY A O 1
ATOM 878 N N . TYR A 1 105 ? 4.146 12.730 11.273 1.00 78.62 105 TYR A N 1
ATOM 879 C CA . TYR A 1 105 ? 3.315 13.776 10.649 1.00 78.62 105 TYR A CA 1
ATOM 880 C C . TYR A 1 105 ? 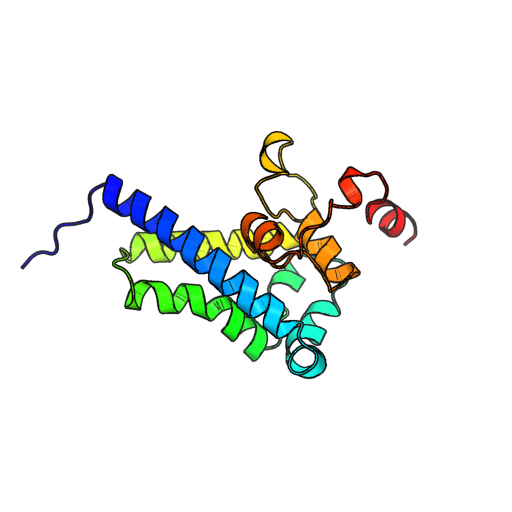4.052 14.757 9.716 1.00 78.62 105 TYR A C 1
ATOM 882 O O . TYR A 1 105 ? 3.572 15.857 9.439 1.00 78.62 105 TYR A O 1
ATOM 890 N N . ARG A 1 106 ? 5.213 14.359 9.189 1.00 71.56 106 ARG A N 1
ATOM 891 C CA . ARG A 1 106 ? 6.084 15.187 8.350 1.00 71.56 106 ARG A CA 1
ATOM 892 C C . ARG A 1 106 ? 5.843 14.875 6.877 1.00 71.56 106 ARG A C 1
ATOM 894 O O . ARG A 1 106 ? 6.463 13.983 6.311 1.00 71.56 106 ARG A O 1
ATOM 901 N N . VAL A 1 107 ? 4.951 15.637 6.248 1.00 75.00 107 VAL A N 1
ATOM 902 C CA . VAL A 1 107 ? 4.789 15.669 4.785 1.00 75.00 107 VAL A CA 1
ATOM 903 C C . VAL A 1 107 ? 4.971 17.112 4.310 1.00 75.00 107 VAL A C 1
ATOM 905 O O . VAL A 1 107 ? 4.292 17.995 4.848 1.00 75.00 107 VAL A O 1
ATOM 908 N N . PRO A 1 108 ? 5.852 17.381 3.322 1.00 78.38 108 PRO A N 1
ATOM 909 C CA . PRO A 1 108 ? 6.015 18.718 2.755 1.00 78.38 108 PRO A CA 1
ATOM 910 C C . PRO A 1 108 ? 4.675 19.300 2.301 1.00 78.38 108 PRO A C 1
ATOM 912 O O . PRO A 1 108 ? 3.884 18.580 1.695 1.00 78.38 108 PRO A O 1
ATOM 915 N N . CYS A 1 109 ? 4.436 20.592 2.550 1.00 74.62 109 CYS A N 1
ATOM 916 C CA . CYS A 1 109 ? 3.150 21.262 2.295 1.00 74.62 109 CYS A CA 1
ATOM 917 C C . CYS A 1 109 ? 2.589 20.971 0.889 1.00 74.62 109 CYS A C 1
ATOM 919 O O . CYS A 1 109 ? 1.456 20.518 0.744 1.00 74.62 109 CYS A O 1
ATOM 921 N N . LEU A 1 110 ? 3.433 21.084 -0.142 1.00 78.44 110 LEU A N 1
ATOM 922 C CA . LEU A 1 110 ? 3.063 20.826 -1.540 1.00 78.44 110 LEU A CA 1
ATOM 923 C C . LEU A 1 110 ? 2.583 19.387 -1.810 1.00 78.44 110 LEU A C 1
ATOM 925 O O . LEU A 1 110 ? 1.823 19.152 -2.744 1.00 78.44 110 LEU A O 1
ATOM 929 N N . LEU A 1 111 ? 3.016 18.416 -1.002 1.00 81.69 111 LEU A N 1
ATOM 930 C CA . LEU A 1 111 ? 2.695 16.998 -1.174 1.00 81.69 111 LEU A CA 1
ATOM 931 C C . LEU A 1 111 ? 1.524 16.534 -0.302 1.00 81.69 111 LEU A C 1
ATOM 933 O O . LEU A 1 111 ? 1.009 15.440 -0.529 1.00 81.69 111 LEU A O 1
ATOM 937 N N . GLN A 1 112 ? 1.056 17.347 0.652 1.00 78.69 112 GLN A N 1
ATOM 938 C CA . GLN A 1 112 ? -0.045 16.984 1.558 1.00 78.69 112 GLN A CA 1
ATOM 939 C C . GLN A 1 112 ? -1.355 16.688 0.812 1.00 78.69 112 GLN A C 1
ATOM 941 O O . GLN A 1 112 ? -2.146 15.858 1.253 1.00 78.69 112 GLN A O 1
ATOM 946 N N . HIS A 1 113 ? -1.564 17.316 -0.348 1.00 79.12 113 HIS A N 1
ATOM 947 C CA . HIS A 1 113 ? -2.750 17.125 -1.190 1.00 79.12 113 HIS A CA 1
ATOM 948 C C . HIS A 1 113 ? -2.597 16.024 -2.251 1.00 79.12 113 HIS A C 1
ATOM 950 O O . HIS A 1 113 ? -3.465 15.881 -3.119 1.00 79.12 113 HIS A O 1
ATOM 956 N N . ILE A 1 114 ? -1.504 15.261 -2.207 1.00 84.56 114 ILE A N 1
ATOM 957 C CA . ILE A 1 114 ? -1.191 14.204 -3.179 1.00 84.56 114 ILE A CA 1
ATOM 958 C C . ILE A 1 114 ? -0.886 12.889 -2.455 1.00 84.56 114 ILE A C 1
ATOM 960 O O . ILE A 1 114 ? -1.394 11.836 -2.841 1.00 84.56 114 ILE A O 1
ATOM 964 N N . ILE A 1 115 ? -0.078 12.949 -1.397 1.00 87.06 115 ILE A N 1
ATOM 965 C CA . ILE A 1 115 ? 0.496 11.791 -0.717 1.00 87.06 115 ILE A CA 1
ATOM 966 C C . ILE A 1 115 ? -0.286 11.452 0.554 1.00 87.06 115 ILE A C 1
ATOM 968 O O . ILE A 1 115 ? -0.563 12.312 1.389 1.00 87.06 115 ILE A O 1
ATOM 972 N N . ASN A 1 116 ? -0.569 10.162 0.735 1.00 86.00 116 ASN A N 1
ATOM 973 C CA . ASN A 1 116 ? -1.129 9.621 1.969 1.00 86.00 116 ASN A CA 1
ATOM 9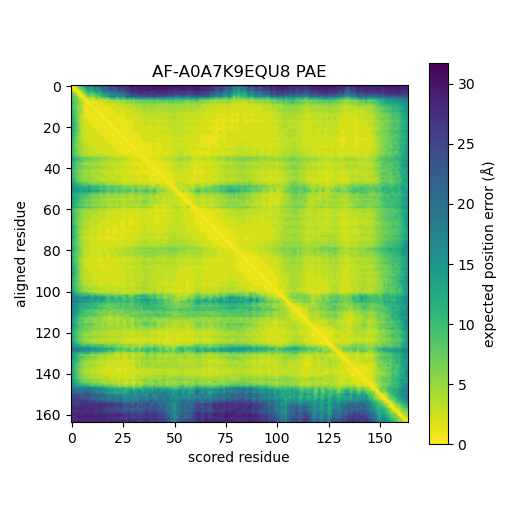74 C C . ASN A 1 116 ? -0.012 9.410 3.017 1.00 86.00 116 ASN A C 1
ATOM 976 O O . ASN A 1 116 ? 0.673 8.390 3.016 1.00 86.00 116 ASN A O 1
ATOM 980 N N . GLY A 1 117 ? 0.247 10.424 3.846 1.00 86.19 117 GLY A N 1
ATOM 981 C CA . GLY A 1 117 ? 1.278 10.377 4.901 1.00 86.19 117 GLY A CA 1
ATOM 982 C C . GLY A 1 117 ? 0.788 9.845 6.252 1.00 86.19 117 GLY A C 1
ATOM 983 O O . GLY A 1 117 ? -0.387 9.526 6.408 1.00 86.19 117 GLY A O 1
ATOM 984 N N . SER A 1 118 ? 1.648 9.841 7.276 1.00 85.25 118 SER A N 1
ATOM 985 C CA . SER A 1 118 ? 1.300 9.224 8.566 1.00 85.25 118 SER A CA 1
ATOM 986 C C . SER A 1 118 ? 0.092 9.834 9.276 1.00 85.25 118 SER A C 1
ATOM 988 O O . SER A 1 118 ? -0.698 9.096 9.845 1.00 85.25 118 SER A O 1
ATOM 990 N N . VAL A 1 119 ? -0.171 11.140 9.137 1.00 81.75 119 VAL A N 1
ATOM 991 C CA . VAL A 1 119 ? -1.406 11.764 9.669 1.00 81.75 119 VAL A CA 1
ATOM 992 C C .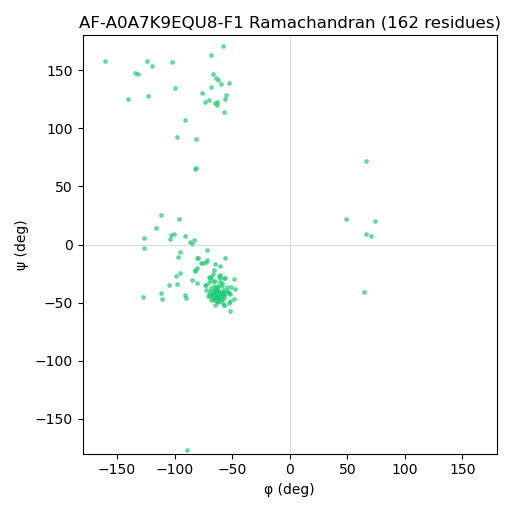 VAL A 1 119 ? -2.664 11.101 9.103 1.00 81.75 119 VAL A C 1
ATOM 994 O O . VAL A 1 119 ? -3.658 10.891 9.798 1.00 81.75 119 VAL A O 1
ATOM 997 N N . HIS A 1 120 ? -2.648 10.821 7.802 1.00 84.38 120 HIS A N 1
ATOM 998 C CA . HIS A 1 120 ? -3.793 10.259 7.104 1.00 84.38 120 HIS A CA 1
ATOM 999 C C . HIS A 1 120 ? -4.070 8.845 7.608 1.00 84.38 120 HIS A C 1
ATOM 1001 O O . HIS A 1 120 ? -5.224 8.523 7.891 1.00 84.38 120 HIS A O 1
ATOM 1007 N N . HIS A 1 121 ? -3.009 8.059 7.789 1.00 88.12 121 HIS A N 1
ATOM 1008 C CA . HIS A 1 121 ? -3.097 6.697 8.281 1.00 88.12 121 HIS A CA 1
ATOM 1009 C C . HIS A 1 121 ? -3.429 6.623 9.781 1.00 88.12 121 HIS A C 1
ATOM 1011 O O . HIS A 1 121 ? -4.280 5.839 10.185 1.00 88.12 121 HIS A O 1
ATOM 1017 N N . THR A 1 122 ? -2.885 7.500 10.627 1.00 86.44 122 THR A N 1
ATOM 1018 C CA . THR A 1 122 ? -3.315 7.582 12.032 1.00 86.44 122 THR A CA 1
ATOM 1019 C C . THR A 1 122 ? -4.802 7.916 12.136 1.00 86.44 122 THR A C 1
ATOM 1021 O O . THR A 1 122 ? -5.530 7.292 12.903 1.00 86.44 122 THR A O 1
ATOM 1024 N N . ASN A 1 123 ? -5.300 8.849 11.322 1.00 85.00 123 ASN A N 1
ATOM 1025 C CA . ASN A 1 123 ? -6.732 9.135 11.294 1.00 85.00 123 ASN A CA 1
ATOM 1026 C C . ASN A 1 123 ? -7.550 7.922 10.825 1.00 85.00 123 ASN A C 1
ATOM 1028 O O . ASN A 1 123 ? -8.631 7.676 11.350 1.00 85.00 123 ASN A O 1
ATOM 1032 N N . HIS A 1 124 ? -7.039 7.146 9.875 1.00 89.81 124 HIS A N 1
ATOM 1033 C CA . HIS A 1 124 ? -7.669 5.894 9.474 1.00 89.81 124 HIS A CA 1
ATOM 1034 C C . HIS A 1 124 ? -7.833 4.922 10.661 1.00 89.81 124 HIS A C 1
ATOM 1036 O O . HIS A 1 124 ? -8.932 4.423 10.889 1.00 89.81 124 HIS A O 1
ATOM 1042 N N . HIS A 1 125 ? -6.793 4.734 11.480 1.00 88.94 125 HIS A N 1
ATOM 1043 C CA . HIS A 1 125 ? -6.848 3.907 12.700 1.00 88.94 125 HIS A CA 1
ATOM 1044 C C . HIS A 1 125 ? -7.791 4.445 13.783 1.00 88.94 125 HIS A C 1
ATOM 1046 O O . HIS A 1 125 ? -8.376 3.679 14.545 1.00 88.94 125 HIS A O 1
ATOM 1052 N N . LEU A 1 126 ? -7.952 5.766 13.877 1.00 85.12 126 LEU A N 1
ATOM 1053 C CA . LEU A 1 126 ? -8.811 6.383 14.893 1.00 85.12 126 LEU A CA 1
ATOM 1054 C C . LEU A 1 126 ? -10.294 6.358 14.526 1.00 85.12 126 LEU A C 1
ATOM 1056 O O . LEU A 1 126 ? -11.144 6.295 15.416 1.00 85.12 126 LEU A O 1
ATOM 1060 N N . TYR A 1 127 ? -10.605 6.458 13.236 1.00 81.00 127 TYR A N 1
ATOM 1061 C CA . TYR A 1 127 ? -11.959 6.752 12.779 1.00 81.00 127 TYR A CA 1
ATOM 1062 C C . TYR A 1 127 ? -12.525 5.759 11.753 1.00 81.00 127 TYR A C 1
ATOM 1064 O O . TYR A 1 127 ? -13.693 5.900 11.399 1.00 81.00 127 TYR A O 1
ATOM 1072 N N . PHE A 1 128 ? -11.733 4.773 11.317 1.00 75.56 128 PHE A N 1
ATOM 1073 C CA . PHE A 1 128 ? -12.089 3.565 10.550 1.00 75.56 128 PHE A CA 1
ATOM 1074 C C . PHE A 1 128 ? -12.639 3.766 9.121 1.00 75.56 128 PHE A C 1
ATOM 1076 O O . PHE A 1 128 ? -12.235 3.063 8.197 1.00 75.56 128 PHE A O 1
ATOM 1083 N N . ASP A 1 129 ? -13.494 4.759 8.892 1.00 69.94 129 ASP A N 1
ATOM 1084 C CA . ASP A 1 129 ? -14.320 4.860 7.680 1.00 69.94 129 ASP A CA 1
ATOM 1085 C C . ASP A 1 129 ? -13.731 5.757 6.577 1.00 69.94 129 ASP A C 1
ATOM 1087 O O . ASP A 1 129 ? -14.460 6.328 5.761 1.00 69.94 129 ASP A O 1
ATOM 1091 N N . TYR A 1 130 ? -12.418 5.989 6.578 1.00 76.50 130 TYR A N 1
ATOM 1092 C CA . TYR A 1 130 ? -11.791 6.860 5.584 1.00 76.50 130 TYR A CA 1
ATOM 1093 C C . TYR A 1 130 ? -10.284 6.644 5.441 1.00 76.50 130 TYR A C 1
ATOM 1095 O O . TYR A 1 130 ? -9.630 6.197 6.380 1.00 76.50 130 TYR A O 1
ATOM 1103 N N . LYS A 1 131 ? -9.742 7.045 4.279 1.00 82.81 131 LYS A N 1
ATOM 1104 C CA . LYS A 1 131 ? -8.307 7.026 3.924 1.00 82.81 131 LYS A CA 1
ATOM 1105 C C . LYS A 1 131 ? -7.691 5.631 3.815 1.00 82.81 131 LYS A C 1
ATOM 1107 O O . LYS A 1 131 ? -6.877 5.245 4.646 1.00 82.81 131 LYS A O 1
ATOM 1112 N N . TYR A 1 132 ? -8.051 4.912 2.755 1.00 86.75 132 TYR A N 1
ATOM 1113 C CA . TYR A 1 132 ? -7.559 3.560 2.469 1.00 86.75 132 TYR A CA 1
ATOM 1114 C C . TYR A 1 132 ? -6.350 3.522 1.509 1.00 86.75 132 TYR A C 1
ATOM 1116 O O . TYR A 1 132 ? -5.806 2.452 1.253 1.00 86.75 132 TYR A O 1
ATOM 1124 N N . GLY A 1 133 ? -5.937 4.650 0.916 1.00 86.88 133 GLY A N 1
ATOM 1125 C CA . GLY A 1 133 ? -4.792 4.676 -0.004 1.00 86.88 133 GLY A CA 1
ATOM 1126 C C . GLY A 1 133 ? -3.457 4.373 0.690 1.00 86.88 133 GLY A C 1
ATOM 1127 O O . GLY A 1 133 ? -3.248 4.766 1.834 1.00 86.88 133 GLY A O 1
ATOM 1128 N N . GLN A 1 134 ? -2.523 3.727 -0.010 1.00 87.19 134 GLN A N 1
ATOM 1129 C CA . GLN A 1 134 ? -1.208 3.372 0.546 1.00 87.19 134 GLN A CA 1
ATOM 1130 C C . GLN A 1 134 ? -0.169 4.479 0.302 1.00 87.19 134 GLN A C 1
ATOM 1132 O O . GLN A 1 134 ? 0.587 4.884 1.189 1.00 87.19 134 GLN A O 1
ATOM 1137 N N . HIS A 1 135 ? -0.134 4.991 -0.928 1.00 89.50 135 HIS A N 1
ATOM 1138 C CA . HIS A 1 135 ? 0.823 5.988 -1.393 1.00 89.50 135 HIS A CA 1
ATOM 1139 C C . HIS A 1 135 ? 0.149 7.332 -1.651 1.00 89.50 135 HIS A C 1
ATOM 1141 O O . HIS A 1 135 ? 0.659 8.369 -1.203 1.00 89.50 135 HIS A O 1
ATOM 1147 N N . PHE A 1 136 ? -0.992 7.316 -2.343 1.00 91.62 136 PHE A N 1
ATOM 1148 C CA . PHE A 1 136 ? -1.670 8.514 -2.827 1.00 91.62 136 PHE A CA 1
ATOM 1149 C C . PHE A 1 136 ? -3.076 8.651 -2.249 1.00 91.62 136 PHE A C 1
ATOM 1151 O O . PHE A 1 136 ? -3.748 7.674 -1.938 1.00 91.62 136 PHE A O 1
ATOM 1158 N N . ILE A 1 137 ? -3.557 9.892 -2.164 1.00 90.19 137 ILE A N 1
ATOM 1159 C CA . ILE A 1 137 ? -4.953 10.181 -1.791 1.00 90.19 137 ILE A CA 1
ATOM 1160 C C . ILE A 1 137 ? -5.913 10.113 -2.990 1.00 90.19 137 ILE A C 1
ATOM 1162 O O . ILE A 1 137 ? -7.102 10.397 -2.859 1.00 90.19 137 ILE A O 1
ATOM 1166 N N . LEU A 1 138 ? -5.394 9.798 -4.181 1.00 92.38 138 LEU A N 1
ATOM 1167 C CA . LEU A 1 138 ? -6.147 9.780 -5.433 1.00 92.38 138 LEU A CA 1
ATOM 1168 C C . LEU A 1 138 ? -7.355 8.841 -5.348 1.00 92.38 138 LEU A C 1
ATOM 1170 O O . LEU A 1 138 ? -8.478 9.264 -5.614 1.00 92.38 138 LEU A O 1
ATOM 1174 N N . TRP A 1 139 ? -7.142 7.592 -4.933 1.00 92.75 139 TRP A N 1
ATOM 1175 C CA . TRP A 1 139 ? -8.221 6.606 -4.848 1.00 92.75 139 TRP A CA 1
ATOM 1176 C C . TRP A 1 139 ? -9.202 6.900 -3.722 1.00 92.75 139 TRP A C 1
ATOM 1178 O O . TRP A 1 139 ? -10.386 6.626 -3.874 1.00 92.75 139 TRP A O 1
ATOM 1188 N N . ASP A 1 140 ? -8.758 7.561 -2.654 1.00 89.88 140 ASP A N 1
ATOM 1189 C CA . ASP A 1 140 ? -9.662 8.074 -1.628 1.00 89.88 140 ASP A CA 1
ATOM 1190 C C . ASP A 1 140 ? -10.601 9.156 -2.164 1.00 89.88 140 ASP A C 1
ATOM 1192 O O . ASP A 1 140 ? -11.785 9.165 -1.825 1.00 89.88 140 ASP A O 1
ATOM 1196 N N . LYS A 1 141 ? -10.105 10.051 -3.028 1.00 89.69 141 LYS A N 1
ATOM 1197 C CA . LYS A 1 141 ? -10.950 11.046 -3.706 1.00 89.69 141 LYS A CA 1
ATOM 1198 C C . LYS A 1 141 ? -11.922 10.372 -4.672 1.00 89.69 141 LYS A C 1
ATOM 1200 O O . LYS A 1 141 ? -13.107 10.682 -4.642 1.00 89.69 141 LYS A O 1
ATOM 1205 N N . ILE A 1 142 ? -11.437 9.432 -5.487 1.00 91.62 142 ILE A N 1
ATOM 1206 C CA . ILE A 1 142 ? -12.255 8.716 -6.481 1.00 91.62 142 ILE A CA 1
ATOM 1207 C C . ILE A 1 142 ? -13.328 7.853 -5.804 1.00 91.62 142 ILE A C 1
ATOM 1209 O O . ILE A 1 142 ? -14.477 7.846 -6.230 1.00 91.62 142 ILE A O 1
ATOM 1213 N N . GLY A 1 143 ? -12.973 7.129 -4.746 1.00 88.94 143 GLY A N 1
ATOM 1214 C CA . GLY A 1 143 ? -13.881 6.233 -4.038 1.00 88.94 143 GLY A CA 1
ATOM 1215 C C . GLY A 1 143 ? -14.715 6.906 -2.944 1.00 88.94 143 GLY A C 1
ATOM 1216 O O . GLY A 1 143 ? -15.483 6.212 -2.275 1.00 88.94 143 GLY A O 1
ATOM 1217 N N . GLY A 1 144 ? -14.585 8.223 -2.751 1.00 88.12 144 GLY A N 1
ATOM 1218 C CA . GLY A 1 144 ? -15.397 8.996 -1.806 1.00 88.12 144 GLY A CA 1
ATOM 1219 C C . GLY A 1 144 ? -15.044 8.793 -0.328 1.00 88.12 144 GLY A C 1
ATOM 1220 O O . GLY A 1 144 ? -15.864 9.079 0.538 1.00 88.12 144 GLY A O 1
ATOM 1221 N N . SER A 1 145 ? -13.841 8.301 -0.023 1.00 87.81 145 SER A N 1
ATOM 1222 C CA . SER A 1 145 ? -13.327 8.095 1.342 1.00 87.81 145 SER A CA 1
ATOM 1223 C C . SER A 1 145 ? -12.329 9.173 1.780 1.00 87.81 145 SER A C 1
ATOM 1225 O O . SER A 1 145 ? -11.703 9.054 2.836 1.00 87.81 145 SER A O 1
ATOM 1227 N N . TYR A 1 146 ? -12.155 10.236 0.990 1.00 87.06 146 TYR A N 1
ATOM 1228 C CA . TYR A 1 146 ? -11.288 11.355 1.343 1.00 87.06 146 TYR A CA 1
ATOM 1229 C C . TYR A 1 146 ? -11.936 12.275 2.386 1.00 87.06 146 TYR A C 1
ATOM 1231 O O . TYR A 1 146 ? -13.053 12.757 2.214 1.00 87.06 146 TYR A O 1
ATOM 1239 N N . LYS A 1 147 ? -11.186 12.578 3.449 1.00 80.19 147 LYS A N 1
ATOM 1240 C CA . LYS A 1 147 ? -11.502 13.624 4.432 1.00 80.19 147 LYS A CA 1
ATOM 1241 C C . LYS A 1 147 ? -10.247 14.436 4.718 1.00 80.19 147 LYS A C 1
ATOM 1243 O O . LYS A 1 147 ? -9.151 13.880 4.723 1.00 80.19 147 LYS A O 1
ATOM 1248 N N . SER A 1 148 ? -10.376 15.723 5.006 1.00 73.75 148 SER A N 1
ATOM 1249 C CA . SER A 1 148 ? -9.225 16.533 5.416 1.00 73.75 148 SER A CA 1
ATOM 1250 C C . SER A 1 148 ? -8.579 15.953 6.699 1.00 73.75 148 SER A C 1
ATOM 1252 O O . SER A 1 148 ? -9.282 15.402 7.555 1.00 73.75 148 SER A O 1
ATOM 1254 N N . PRO A 1 149 ? -7.240 15.882 6.814 1.00 66.06 149 PRO A N 1
ATOM 1255 C CA . PRO A 1 149 ? -6.580 15.377 8.018 1.00 66.06 149 PRO A CA 1
ATOM 1256 C C . PRO A 1 149 ? -6.725 16.345 9.194 1.00 66.06 149 PRO A C 1
ATOM 1258 O O . PRO A 1 149 ? -6.290 17.488 9.128 1.00 66.06 149 PRO A O 1
ATOM 1261 N N . THR A 1 150 ? -7.264 15.849 10.307 1.00 65.19 150 THR A N 1
ATOM 1262 C CA . THR A 1 150 ? -7.540 16.632 11.525 1.00 65.19 150 THR A CA 1
ATOM 1263 C C . THR A 1 150 ? -6.308 17.340 12.098 1.00 65.19 150 THR A C 1
ATOM 1265 O O . THR A 1 150 ? -6.448 18.409 12.689 1.00 65.19 150 THR A O 1
ATOM 1268 N N . ALA A 1 151 ? -5.095 16.804 11.900 1.00 56.41 151 ALA A N 1
ATOM 1269 C CA . ALA A 1 151 ? -3.862 17.472 12.329 1.00 56.41 151 ALA A CA 1
ATOM 1270 C C . ALA A 1 151 ? -3.548 18.753 11.544 1.00 56.41 151 ALA A C 1
ATOM 1272 O O . ALA A 1 151 ? -2.964 19.668 12.114 1.00 56.41 151 ALA A O 1
ATOM 1273 N N . PHE A 1 152 ? -3.984 18.858 10.287 1.00 56.41 152 PHE A N 1
ATOM 1274 C CA . PHE A 1 152 ? -3.843 20.087 9.501 1.00 56.41 152 PHE A CA 1
ATOM 1275 C C . PHE A 1 152 ? -4.922 21.128 9.838 1.00 56.41 152 PHE A C 1
ATOM 1277 O O . PHE A 1 152 ? -4.784 22.292 9.486 1.00 56.41 152 PHE A O 1
ATOM 1284 N N . GLU A 1 153 ? -5.959 20.732 10.579 1.00 57.88 153 GLU A N 1
ATOM 1285 C CA . GLU A 1 153 ? -7.058 21.597 11.031 1.00 57.88 153 GLU A CA 1
ATOM 1286 C C . GLU A 1 153 ? -6.904 22.048 12.496 1.00 57.88 153 GLU A C 1
ATOM 1288 O O . GLU A 1 153 ? -7.844 22.572 13.090 1.00 57.88 153 GLU A O 1
ATOM 1293 N N . GLY A 1 154 ? -5.751 21.790 13.128 1.00 52.97 154 GLY A N 1
ATOM 1294 C CA . GLY A 1 154 ? -5.515 22.110 14.544 1.00 52.97 154 GLY A CA 1
ATOM 1295 C C . GLY A 1 154 ? -6.304 21.240 15.538 1.00 52.97 154 GLY A C 1
ATOM 1296 O O . GLY A 1 154 ? -6.267 21.483 16.742 1.00 52.97 154 GLY A O 1
ATOM 1297 N N . LYS A 1 155 ? -6.993 20.197 15.058 1.00 55.38 155 LYS A N 1
ATOM 1298 C CA . LYS A 1 155 ? -7.759 19.218 15.858 1.00 55.38 155 LYS A CA 1
ATOM 1299 C C . LYS A 1 155 ? -7.114 17.830 15.830 1.00 55.38 155 LYS A C 1
ATOM 1301 O O . LYS A 1 155 ? -7.790 16.810 15.948 1.00 55.38 155 LYS A O 1
ATOM 1306 N N . GLY A 1 156 ? -5.806 17.790 15.595 1.00 53.41 156 GLY A N 1
ATOM 1307 C CA . GLY A 1 156 ? -5.062 16.551 15.432 1.00 53.41 156 GLY A CA 1
ATOM 1308 C C . GLY A 1 156 ? -4.957 15.735 16.718 1.00 53.41 156 GLY A C 1
ATOM 1309 O O . GLY A 1 156 ? -5.096 16.278 17.818 1.00 53.41 156 GLY A O 1
ATOM 1310 N N . PRO A 1 157 ? -4.610 14.443 16.600 1.00 50.97 157 PRO A N 1
ATOM 1311 C CA . PRO A 1 157 ? -4.365 13.556 17.737 1.00 50.97 157 PRO A CA 1
ATOM 1312 C C . PRO A 1 157 ? -3.285 14.057 18.711 1.00 50.97 157 PRO A C 1
ATOM 1314 O O . PRO A 1 157 ? -3.203 13.558 19.828 1.00 50.97 157 PRO A O 1
ATOM 1317 N N . HIS A 1 158 ? -2.511 15.086 18.346 1.00 50.53 158 HIS A N 1
ATOM 1318 C CA . HIS A 1 158 ? -1.537 15.729 19.229 1.00 50.53 158 HIS A CA 1
ATOM 1319 C C . HIS A 1 158 ? -2.156 16.270 20.537 1.00 50.53 158 HIS A C 1
ATOM 1321 O O . HIS A 1 158 ? -1.499 16.266 21.576 1.00 50.53 158 HIS A O 1
ATOM 1327 N N . ASN A 1 159 ? -3.442 16.649 20.517 1.00 47.25 159 ASN A N 1
ATOM 1328 C CA . ASN A 1 159 ? -4.183 17.054 21.722 1.00 47.25 159 ASN A CA 1
ATOM 1329 C C . ASN A 1 159 ? -4.579 15.869 22.629 1.00 47.25 159 ASN A C 1
ATOM 1331 O O . ASN A 1 159 ? -4.929 16.081 23.789 1.00 47.25 159 ASN A O 1
ATOM 1335 N N . TYR A 1 160 ? -4.520 14.634 22.122 1.00 44.12 160 TYR A N 1
ATOM 1336 C CA . TYR A 1 160 ? -4.766 13.408 22.889 1.00 44.12 160 TYR A CA 1
ATOM 1337 C C . TYR A 1 160 ? -3.466 12.779 23.414 1.00 44.12 160 TYR A C 1
ATOM 1339 O O . TYR A 1 160 ? -3.505 12.100 24.435 1.00 44.12 160 TYR A O 1
ATOM 1347 N N . THR A 1 161 ? -2.314 13.031 22.780 1.00 40.91 161 THR A N 1
ATOM 1348 C CA . THR A 1 161 ? -1.006 12.518 23.236 1.00 40.91 161 THR A CA 1
ATOM 1349 C C . THR A 1 161 ? -0.379 13.337 24.367 1.00 40.91 161 THR A C 1
ATOM 1351 O O . THR A 1 161 ? 0.458 12.809 25.080 1.00 40.91 161 THR A O 1
ATOM 1354 N N . CYS A 1 162 ? -0.782 14.598 24.571 1.00 37.16 162 CYS A N 1
ATOM 1355 C CA . CYS A 1 162 ? -0.340 15.422 25.713 1.00 37.16 162 CYS A CA 1
ATOM 1356 C C . CYS A 1 162 ? -1.136 15.181 27.013 1.00 37.16 162 CYS A C 1
ATOM 1358 O O . CYS A 1 162 ? -0.929 15.894 27.992 1.00 37.16 162 CYS A O 1
ATOM 1360 N N . LYS A 1 163 ? -2.077 14.228 27.024 1.00 32.12 163 LYS A N 1
ATOM 1361 C CA . LYS A 1 163 ? -2.910 13.883 28.192 1.00 32.12 163 LYS A CA 1
ATOM 1362 C C . LYS A 1 163 ? -2.684 12.453 28.708 1.00 32.12 163 LYS A C 1
ATOM 1364 O O . LYS A 1 163 ? -3.505 11.965 29.481 1.00 32.12 163 LYS A O 1
ATOM 1369 N N . LEU A 1 164 ? -1.603 11.801 28.280 1.00 35.56 164 LEU A N 1
ATOM 1370 C CA . LEU A 1 164 ? -1.119 10.531 28.827 1.00 35.56 164 LEU A CA 1
ATOM 1371 C C . LEU A 1 164 ? 0.232 10.751 29.500 1.00 35.56 164 LEU A C 1
ATOM 1373 O O . LEU A 1 164 ? 1.054 11.477 28.899 1.00 35.56 164 LEU A O 1
#

Sequence (164 aa):
NIPVSPGWSGIFLSILSFLVFTDRSIYWILRDLHHKLFYKRFHKPHHLWKITMPFASHAFHPVDGFMQSLPYHIYPFLFPLHKVTYSGLYIIVNIRTISIHDGGYRVPCLLQHIINGSVHHTNHHLYFDYKYGQHFILWDKIGGSYKSPTAFEGKGPHNYTCKL